Protein AF-A0A2P4S9R7-F1 (afdb_monomer_lite)

Organism: Bambusicola thoracicus (NCBI:txid9083)

Sequence (78 aa):
DGMKMVQSRAILCYIAGKYNLYGKDLKERAWIDMYVEGTTDLMGMIMALPFQAADVKEKNIALIIERATTRYFPVYEK

Secondary structure (DSSP, 8-state):
------SHHHHHHHHHHHTT-S-SSHHHHHHHHHHHHHHHHHHHHHHHGGGS-HHHHHHHHHHHHHHIIIIIGGGT--

Structure (mmCIF, N/CA/C/O backbone):
data_AF-A0A2P4S9R7-F1
#
_entry.id   AF-A0A2P4S9R7-F1
#
loop_
_atom_site.group_PDB
_atom_site.id
_atom_site.type_symbol
_atom_site.label_atom_id
_atom_site.label_alt_id
_atom_site.label_comp_id
_atom_site.label_asym_id
_atom_site.label_entity_id
_atom_site.label_seq_id
_atom_site.pdbx_PDB_ins_code
_atom_site.Cartn_x
_atom_site.Cartn_y
_atom_site.Cartn_z
_atom_site.occupancy
_atom_site.B_iso_or_equiv
_atom_site.auth_seq_id
_atom_site.auth_comp_id
_atom_site.auth_asym_id
_atom_site.auth_atom_id
_atom_site.pdbx_PDB_model_num
ATOM 1 N N . ASP A 1 1 ? -1.819 -5.537 -23.444 1.00 93.81 1 ASP A N 1
ATOM 2 C CA . ASP A 1 1 ? -1.082 -6.810 -23.618 1.00 93.81 1 ASP A CA 1
ATOM 3 C C . ASP A 1 1 ? -2.020 -8.019 -23.693 1.00 93.81 1 ASP A C 1
ATOM 5 O O . ASP A 1 1 ? -1.566 -9.140 -23.554 1.00 93.81 1 ASP A O 1
ATOM 9 N N . GLY A 1 2 ? -3.332 -7.839 -23.917 1.00 96.62 2 GLY A N 1
ATOM 10 C CA . GLY A 1 2 ? -4.269 -8.962 -24.104 1.00 96.62 2 GLY A CA 1
ATOM 11 C C . GLY A 1 2 ? -4.514 -9.858 -22.878 1.00 96.62 2 GLY A C 1
ATOM 12 O O . GLY A 1 2 ? -5.320 -10.779 -22.957 1.00 96.62 2 GLY A O 1
ATOM 13 N N . MET A 1 3 ? -3.854 -9.597 -21.746 1.00 97.00 3 MET A N 1
ATOM 14 C CA . MET A 1 3 ? -3.970 -10.405 -20.533 1.00 97.00 3 MET A CA 1
ATOM 15 C C . MET A 1 3 ? -5.284 -10.157 -19.786 1.00 97.00 3 MET A C 1
ATOM 17 O O . MET A 1 3 ? -5.720 -9.017 -19.630 1.00 97.00 3 MET A O 1
ATOM 21 N N . LYS A 1 4 ? -5.868 -11.230 -19.245 1.00 97.25 4 LYS A N 1
ATOM 22 C CA . LYS A 1 4 ? -7.013 -11.191 -18.324 1.00 97.25 4 LYS A CA 1
ATOM 23 C C . LYS A 1 4 ? -6.513 -11.380 -16.893 1.00 97.25 4 LYS A C 1
ATOM 25 O O . LYS A 1 4 ? -6.483 -12.496 -16.385 1.00 97.25 4 LYS A O 1
ATOM 30 N N . MET A 1 5 ? -6.050 -10.298 -16.279 1.00 96.62 5 MET A N 1
ATOM 31 C CA . MET A 1 5 ? -5.487 -10.335 -14.929 1.00 96.62 5 MET A CA 1
ATOM 32 C C . MET A 1 5 ? -6.572 -10.163 -13.864 1.00 96.62 5 MET A C 1
ATOM 34 O O . MET A 1 5 ? -7.507 -9.384 -14.032 1.00 96.62 5 MET A O 1
ATOM 38 N N . VAL A 1 6 ? -6.408 -10.878 -12.756 1.00 95.62 6 VAL A N 1
ATOM 39 C CA . VAL A 1 6 ? -7.203 -10.760 -11.527 1.00 95.62 6 VAL A CA 1
ATOM 40 C C . VAL A 1 6 ? -6.254 -10.467 -10.362 1.00 95.62 6 VAL A C 1
ATOM 42 O O . VAL A 1 6 ? -5.042 -10.565 -10.538 1.00 95.62 6 VAL A O 1
ATOM 45 N N . GLN A 1 7 ? -6.796 -10.140 -9.185 1.00 97.56 7 GLN A N 1
ATOM 46 C CA . GLN A 1 7 ? -6.063 -9.656 -8.005 1.00 97.56 7 GLN A CA 1
ATOM 47 C C . GLN A 1 7 ? -5.420 -8.274 -8.190 1.00 97.56 7 GLN A C 1
ATOM 49 O O . GLN A 1 7 ? -4.503 -8.082 -8.989 1.00 97.56 7 GLN A O 1
ATOM 54 N N . SER A 1 8 ? -5.861 -7.309 -7.379 1.00 96.31 8 SER A N 1
ATOM 55 C CA . SER A 1 8 ? -5.427 -5.909 -7.463 1.00 96.31 8 SER A CA 1
ATOM 56 C C . SER A 1 8 ? -3.907 -5.763 -7.379 1.00 96.31 8 SER A C 1
ATOM 58 O O . SER A 1 8 ? -3.325 -5.033 -8.176 1.00 96.31 8 SER A O 1
ATOM 60 N N . ARG A 1 9 ? -3.237 -6.515 -6.491 1.00 96.50 9 ARG A N 1
ATOM 61 C CA . ARG A 1 9 ? -1.773 -6.457 -6.357 1.00 96.50 9 ARG A CA 1
ATOM 62 C C . ARG A 1 9 ? -1.055 -6.905 -7.627 1.00 96.50 9 ARG A C 1
ATOM 64 O O . ARG A 1 9 ? -0.142 -6.218 -8.064 1.00 96.50 9 ARG A O 1
ATOM 71 N N . ALA A 1 10 ? -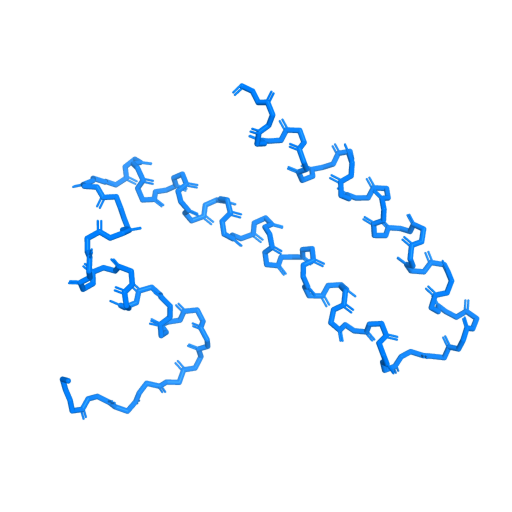1.490 -7.996 -8.258 1.00 97.25 10 ALA A N 1
ATOM 72 C CA . ALA A 1 10 ? -0.872 -8.479 -9.491 1.00 97.25 10 ALA A CA 1
ATOM 73 C C . ALA A 1 10 ? -1.004 -7.447 -10.624 1.00 97.25 10 ALA A C 1
ATOM 75 O O . ALA A 1 10 ? -0.030 -7.174 -11.326 1.00 97.25 10 ALA A O 1
ATOM 76 N N . ILE A 1 11 ? -2.183 -6.832 -10.760 1.00 98.31 11 ILE A N 1
ATOM 77 C CA . ILE A 1 11 ? -2.453 -5.783 -11.754 1.00 98.31 11 ILE A CA 1
ATOM 78 C C . ILE A 1 11 ? -1.566 -4.554 -11.504 1.00 98.31 11 ILE A C 1
ATOM 80 O O . ILE A 1 11 ? -0.925 -4.065 -12.434 1.00 98.31 11 ILE A O 1
ATOM 84 N N . LEU A 1 12 ? -1.479 -4.083 -10.255 1.00 98.19 12 LEU A N 1
ATOM 85 C CA . LEU A 1 12 ? -0.654 -2.931 -9.877 1.00 98.19 12 LEU A CA 1
ATOM 86 C C . LEU A 1 12 ? 0.837 -3.192 -10.117 1.00 98.19 12 LEU A C 1
ATOM 88 O O . LEU A 1 12 ? 1.506 -2.369 -10.735 1.00 98.19 12 LEU A O 1
ATOM 92 N N . CYS A 1 13 ? 1.342 -4.356 -9.704 1.00 97.31 13 CYS A N 1
ATOM 93 C CA . CYS A 1 13 ? 2.719 -4.785 -9.943 1.00 97.31 13 CYS A CA 1
ATOM 94 C C . CYS A 1 13 ? 3.060 -4.815 -11.436 1.00 97.31 13 CYS A C 1
ATOM 96 O O . CYS A 1 13 ? 4.131 -4.368 -11.847 1.00 97.31 13 CYS A O 1
ATOM 98 N N . TYR A 1 14 ? 2.143 -5.332 -12.253 1.00 98.00 14 TYR A N 1
ATOM 99 C CA . TYR A 1 14 ? 2.321 -5.388 -13.694 1.00 98.00 14 TYR A CA 1
ATOM 100 C C . TYR A 1 14 ? 2.389 -3.988 -14.321 1.00 98.00 14 TYR A C 1
ATOM 102 O O . TYR A 1 14 ? 3.303 -3.706 -15.094 1.00 98.00 14 TYR A O 1
ATOM 110 N N . ILE A 1 15 ? 1.462 -3.096 -13.956 1.00 98.38 15 ILE A N 1
ATOM 111 C CA . ILE A 1 15 ? 1.461 -1.704 -14.425 1.00 98.38 15 ILE A CA 1
ATOM 112 C C . ILE A 1 15 ? 2.752 -1.003 -13.979 1.00 98.38 15 ILE A C 1
ATOM 114 O O . ILE A 1 15 ? 3.429 -0.397 -14.80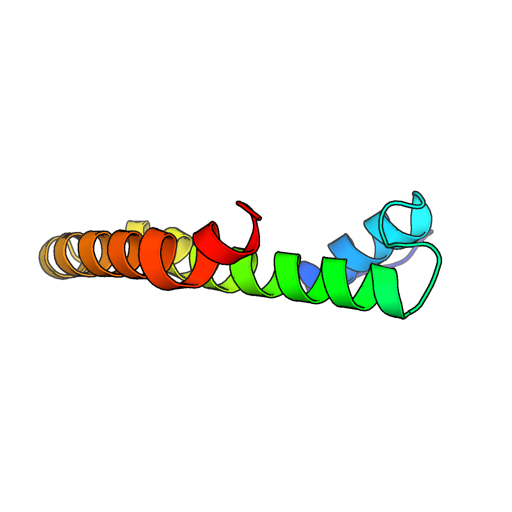6 1.00 98.38 15 ILE A O 1
ATOM 118 N N . ALA A 1 16 ? 3.143 -1.138 -12.710 1.00 98.31 16 ALA A N 1
ATOM 119 C CA . ALA A 1 16 ? 4.359 -0.524 -12.189 1.00 98.31 16 ALA A CA 1
ATOM 120 C C . ALA A 1 16 ? 5.610 -1.003 -12.942 1.00 98.31 16 ALA A C 1
ATOM 122 O O . ALA A 1 16 ? 6.431 -0.185 -13.349 1.00 98.31 16 ALA A O 1
ATOM 123 N N . GLY A 1 17 ? 5.735 -2.309 -13.197 1.00 97.75 17 GLY A N 1
ATOM 124 C CA . GLY A 1 17 ? 6.845 -2.859 -13.978 1.00 97.75 17 GLY A CA 1
ATOM 125 C C . GLY A 1 17 ? 6.844 -2.367 -15.426 1.00 97.75 17 GLY A C 1
ATOM 126 O O . GLY A 1 17 ? 7.873 -1.926 -15.930 1.00 97.75 17 GLY A O 1
ATOM 127 N N . LYS A 1 18 ? 5.678 -2.371 -16.083 1.00 98.00 18 LYS A N 1
ATOM 128 C CA . LYS A 1 18 ? 5.532 -1.946 -17.482 1.00 98.00 18 LYS A CA 1
ATOM 129 C C . LYS A 1 18 ? 5.937 -0.488 -17.712 1.00 98.00 18 LYS A C 1
ATOM 131 O O . LYS A 1 18 ? 6.453 -0.161 -18.778 1.00 98.00 18 LYS A O 1
ATOM 136 N N . TYR A 1 19 ? 5.686 0.378 -16.735 1.00 98.25 19 TYR A N 1
ATOM 137 C CA . TYR A 1 19 ? 5.951 1.813 -16.837 1.00 98.25 19 TYR A CA 1
ATOM 138 C C . TYR A 1 19 ? 7.188 2.265 -16.047 1.00 98.25 19 TYR A C 1
ATOM 140 O O . TYR A 1 19 ? 7.342 3.456 -15.800 1.00 98.25 19 TYR A O 1
ATOM 148 N N . ASN A 1 20 ? 8.093 1.343 -15.692 1.00 97.56 20 ASN A N 1
ATOM 149 C CA . ASN A 1 20 ? 9.350 1.631 -14.984 1.00 97.56 20 ASN A CA 1
ATOM 150 C C . ASN A 1 20 ? 9.164 2.340 -13.624 1.00 97.56 20 ASN A C 1
ATOM 152 O O . ASN A 1 20 ? 9.990 3.150 -13.214 1.00 97.56 20 ASN A O 1
ATOM 156 N N . LEU A 1 21 ? 8.084 2.016 -12.911 1.00 98.25 21 LEU A N 1
ATOM 157 C CA . LEU A 1 21 ? 7.740 2.539 -11.583 1.00 98.25 21 LEU A CA 1
ATOM 158 C C . LEU A 1 21 ? 8.002 1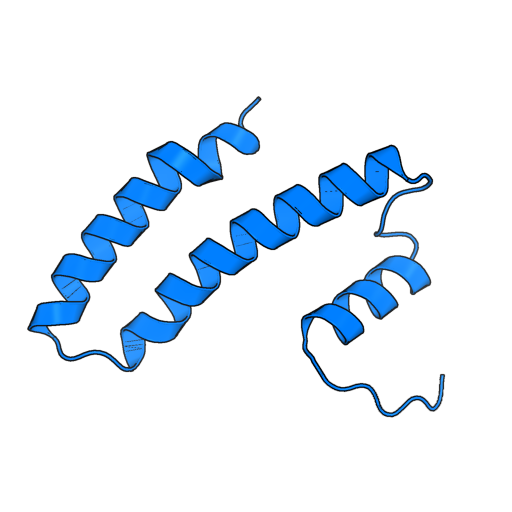.525 -10.454 1.00 98.25 21 LEU A C 1
ATOM 160 O O . LEU A 1 21 ? 7.550 1.732 -9.332 1.00 98.25 21 LEU A O 1
ATOM 164 N N . TYR A 1 22 ? 8.694 0.414 -10.735 1.00 97.94 22 TYR A N 1
ATOM 165 C CA . TYR A 1 22 ? 8.864 -0.701 -9.789 1.00 97.94 22 TYR A CA 1
ATOM 166 C C . TYR A 1 22 ? 10.327 -1.012 -9.425 1.00 97.94 22 TYR A C 1
ATOM 168 O O . TYR A 1 22 ? 10.667 -2.153 -9.112 1.00 97.94 22 TYR A O 1
ATOM 176 N N . GLY A 1 23 ? 11.180 0.014 -9.450 1.00 97.06 23 GLY A N 1
ATOM 177 C CA . GLY A 1 23 ? 12.605 -0.095 -9.131 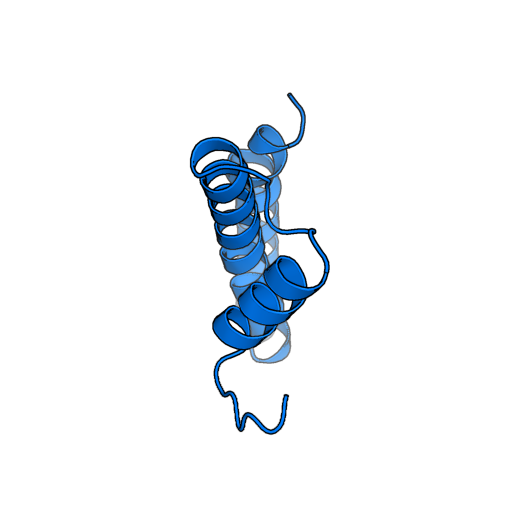1.00 97.06 23 GLY A CA 1
ATOM 178 C C . GLY A 1 23 ? 13.427 -0.714 -10.263 1.00 97.06 23 GLY A C 1
ATOM 179 O O . GLY A 1 23 ? 12.913 -1.451 -11.105 1.00 97.06 23 GLY A O 1
ATOM 180 N N . LYS A 1 24 ? 14.722 -0.391 -10.302 1.00 96.75 24 LYS A N 1
ATOM 181 C CA . LYS A 1 24 ? 15.651 -0.886 -11.335 1.00 96.75 24 LYS A CA 1
ATOM 182 C C . LYS A 1 24 ? 16.339 -2.200 -10.961 1.00 96.75 24 LYS A C 1
ATOM 184 O O . LYS A 1 24 ? 16.877 -2.886 -11.824 1.00 96.75 24 LYS A O 1
ATOM 189 N N . ASP A 1 25 ? 16.343 -2.531 -9.673 1.00 97.50 25 ASP A N 1
ATOM 190 C CA . ASP A 1 25 ? 16.993 -3.710 -9.118 1.00 97.50 25 ASP A CA 1
ATOM 191 C C . ASP A 1 25 ? 16.159 -4.329 -7.986 1.00 97.50 25 ASP A C 1
ATOM 193 O O . ASP A 1 25 ? 15.144 -3.784 -7.543 1.00 97.50 25 ASP A O 1
ATOM 197 N N . LEU A 1 26 ? 16.586 -5.506 -7.522 1.00 97.75 26 LEU A N 1
ATOM 198 C CA . LEU A 1 26 ? 15.889 -6.249 -6.474 1.00 97.75 26 LEU A CA 1
ATOM 199 C C . LEU A 1 26 ? 15.787 -5.458 -5.163 1.00 97.75 26 LEU A C 1
ATOM 201 O O . LEU A 1 26 ? 14.795 -5.593 -4.452 1.00 97.75 26 LEU A O 1
ATOM 205 N N . LYS A 1 27 ? 16.794 -4.641 -4.837 1.00 97.81 27 LYS A N 1
ATOM 206 C CA . LYS A 1 27 ? 16.824 -3.877 -3.589 1.00 97.81 27 LYS A CA 1
ATOM 207 C C . LYS A 1 27 ? 15.796 -2.753 -3.634 1.00 97.81 27 LYS A C 1
ATOM 209 O O . LYS A 1 27 ? 15.022 -2.615 -2.693 1.00 97.81 27 LYS A O 1
ATOM 214 N N . GLU A 1 28 ? 15.755 -1.980 -4.715 1.00 97.62 28 GLU A N 1
ATOM 215 C CA . GLU A 1 28 ? 14.744 -0.935 -4.910 1.00 97.62 28 GLU A CA 1
ATOM 216 C C . GLU A 1 28 ? 13.332 -1.522 -4.947 1.00 97.62 28 GLU A C 1
ATOM 218 O O . GLU A 1 28 ? 12.428 -1.008 -4.290 1.00 97.62 28 GLU A O 1
ATOM 223 N N . ARG A 1 29 ? 13.151 -2.649 -5.645 1.00 97.62 29 ARG A N 1
ATOM 224 C CA . ARG A 1 29 ? 11.868 -3.351 -5.681 1.00 97.62 29 ARG A CA 1
ATOM 225 C C . ARG A 1 29 ? 11.426 -3.828 -4.298 1.00 97.62 29 ARG A C 1
ATOM 227 O O . ARG A 1 29 ? 10.262 -3.655 -3.954 1.00 97.62 29 ARG A O 1
ATOM 234 N N . ALA A 1 30 ? 12.342 -4.372 -3.496 1.00 96.81 30 ALA A N 1
ATOM 235 C CA . ALA A 1 30 ? 12.047 -4.805 -2.132 1.00 96.81 30 ALA A CA 1
ATOM 236 C C . ALA A 1 30 ? 11.605 -3.638 -1.234 1.00 96.81 30 ALA A C 1
ATOM 238 O O . ALA A 1 30 ? 10.676 -3.801 -0.446 1.00 96.81 30 ALA A O 1
ATOM 239 N N . TRP A 1 31 ? 12.212 -2.454 -1.381 1.00 95.56 31 TRP A N 1
ATOM 240 C CA . TRP A 1 31 ? 11.752 -1.247 -0.686 1.00 95.56 31 TRP A CA 1
ATOM 241 C C . TRP A 1 31 ? 10.338 -0.849 -1.107 1.00 95.56 31 TRP A C 1
ATOM 243 O O . TRP A 1 31 ? 9.489 -0.635 -0.245 1.00 95.56 31 TRP A O 1
ATOM 253 N N . ILE A 1 32 ? 10.065 -0.807 -2.416 1.00 96.62 32 ILE A N 1
ATOM 254 C CA . ILE A 1 32 ? 8.728 -0.493 -2.941 1.00 96.62 32 ILE A CA 1
ATOM 255 C C . ILE A 1 32 ? 7.697 -1.490 -2.411 1.00 96.62 32 ILE A C 1
ATOM 257 O O . ILE A 1 32 ? 6.653 -1.077 -1.913 1.00 96.62 32 ILE A O 1
ATOM 261 N N . ASP A 1 33 ? 7.994 -2.788 -2.466 1.00 96.75 33 ASP A N 1
ATOM 262 C CA . ASP A 1 33 ? 7.100 -3.826 -1.958 1.00 96.75 33 ASP A CA 1
ATOM 263 C C . ASP A 1 33 ? 6.834 -3.666 -0.461 1.00 96.75 33 ASP A C 1
ATOM 265 O O . ASP A 1 33 ? 5.677 -3.695 -0.051 1.00 96.75 33 ASP A O 1
ATOM 269 N N . MET A 1 34 ? 7.862 -3.412 0.350 1.00 95.12 34 MET A N 1
ATOM 270 C CA . MET A 1 34 ? 7.695 -3.184 1.787 1.00 95.12 34 MET A CA 1
ATOM 271 C C . MET A 1 34 ? 6.780 -1.981 2.080 1.00 95.12 34 MET A C 1
ATOM 273 O O . MET A 1 34 ? 5.901 -2.070 2.939 1.00 95.12 34 MET A O 1
ATOM 277 N N . TYR A 1 35 ? 6.952 -0.869 1.359 1.00 93.94 35 TYR A N 1
ATOM 278 C CA . TYR A 1 35 ? 6.112 0.324 1.513 1.00 93.94 35 TYR A CA 1
ATOM 279 C C . TYR A 1 35 ? 4.663 0.084 1.055 1.00 93.94 35 TYR A C 1
ATOM 281 O O . TYR A 1 35 ? 3.709 0.500 1.719 1.00 93.94 35 TYR A O 1
ATOM 289 N N . VAL A 1 36 ? 4.475 -0.623 -0.062 1.00 95.44 36 VAL A N 1
ATOM 290 C CA . VAL A 1 36 ? 3.145 -0.966 -0.583 1.00 95.44 36 VAL A CA 1
ATOM 291 C C . VAL A 1 36 ? 2.413 -1.927 0.353 1.00 95.44 36 VAL A C 1
ATOM 293 O O . VAL A 1 36 ? 1.229 -1.722 0.610 1.00 95.44 36 VAL A O 1
ATOM 296 N N . GLU A 1 37 ? 3.081 -2.939 0.909 1.00 94.75 37 GLU A N 1
ATOM 297 C CA . GLU A 1 37 ? 2.461 -3.846 1.888 1.00 94.75 37 GLU A CA 1
ATOM 298 C C . GLU A 1 37 ? 2.045 -3.096 3.158 1.00 94.75 37 GLU A C 1
ATOM 300 O O . GLU A 1 37 ? 0.911 -3.229 3.615 1.00 94.75 37 GLU A O 1
ATOM 305 N N . GLY A 1 38 ? 2.920 -2.235 3.692 1.00 93.12 38 GLY A N 1
ATOM 306 C CA . GLY A 1 38 ? 2.607 -1.445 4.884 1.00 93.12 38 GLY A CA 1
ATOM 307 C C . GLY A 1 38 ? 1.390 -0.534 4.689 1.00 93.12 38 GLY A C 1
ATOM 308 O O . GLY A 1 38 ? 0.501 -0.479 5.539 1.00 93.12 38 GLY A O 1
ATOM 309 N N . THR A 1 39 ? 1.306 0.155 3.549 1.00 92.75 39 THR A N 1
ATOM 310 C CA . THR A 1 39 ? 0.118 0.960 3.215 1.00 92.75 39 THR A CA 1
ATOM 311 C C . THR A 1 39 ? -1.119 0.104 2.939 1.00 92.75 39 THR A C 1
ATOM 313 O O . THR A 1 39 ? -2.217 0.506 3.321 1.00 92.75 39 THR A O 1
ATOM 316 N N . THR A 1 40 ? -0.969 -1.077 2.333 1.00 95.56 40 THR A N 1
ATOM 317 C CA . THR A 1 40 ? -2.081 -2.002 2.049 1.00 95.56 40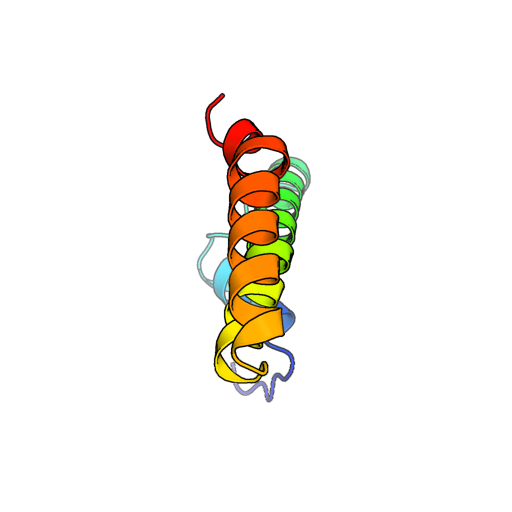 THR A CA 1
ATOM 318 C C . THR A 1 40 ? -2.738 -2.506 3.330 1.00 95.56 40 THR A C 1
ATOM 320 O O . THR A 1 40 ? -3.966 -2.487 3.416 1.00 95.56 40 THR A O 1
ATOM 323 N N . ASP A 1 41 ? -1.958 -2.868 4.350 1.00 94.56 41 ASP A N 1
ATOM 324 C CA . ASP A 1 41 ? -2.494 -3.254 5.661 1.00 94.56 41 ASP A CA 1
ATOM 325 C C . ASP A 1 41 ? -3.350 -2.135 6.277 1.00 94.56 41 ASP A C 1
ATOM 327 O O . ASP A 1 41 ? -4.461 -2.370 6.764 1.00 94.56 41 ASP A O 1
ATOM 331 N N . LEU A 1 42 ? -2.842 -0.896 6.245 1.00 95.06 42 LEU A N 1
ATOM 332 C CA . LEU A 1 42 ? -3.539 0.265 6.793 1.00 95.06 42 LEU A CA 1
ATOM 333 C C . LEU A 1 42 ? -4.824 0.576 6.015 1.00 95.06 42 LEU A C 1
ATOM 335 O O . LEU A 1 42 ? -5.884 0.764 6.616 1.00 95.06 42 LEU A O 1
ATOM 339 N N . MET A 1 43 ? -4.750 0.570 4.682 1.00 95.56 43 MET A N 1
ATOM 340 C CA . MET A 1 43 ? -5.911 0.756 3.811 1.00 95.56 43 MET A CA 1
ATOM 341 C C . MET A 1 43 ? -6.956 -0.340 4.019 1.00 95.56 43 MET A C 1
ATOM 343 O O . MET A 1 43 ? -8.140 -0.026 4.056 1.00 95.56 43 MET A O 1
ATOM 347 N N . GLY A 1 44 ? -6.551 -1.596 4.220 1.00 95.44 44 GLY A N 1
ATOM 348 C CA . GLY A 1 44 ? -7.468 -2.703 4.496 1.00 95.44 44 GLY A CA 1
ATOM 349 C C . GLY A 1 44 ? -8.308 -2.471 5.754 1.00 95.44 44 GLY A C 1
ATOM 350 O O . GLY A 1 44 ? -9.521 -2.689 5.738 1.00 95.44 44 GLY A O 1
ATOM 351 N N . MET A 1 45 ? -7.696 -1.944 6.821 1.00 94.50 45 MET A N 1
ATOM 352 C CA . MET A 1 45 ? -8.428 -1.563 8.035 1.00 94.50 45 MET A CA 1
ATOM 353 C C . MET A 1 45 ? -9.418 -0.419 7.771 1.00 94.50 45 MET A C 1
ATOM 355 O O . MET A 1 45 ? -10.560 -0.480 8.225 1.00 94.50 45 MET A O 1
ATOM 359 N N . ILE A 1 46 ? -9.017 0.596 6.998 1.00 95.62 46 ILE A N 1
ATOM 360 C CA . ILE A 1 46 ? -9.875 1.738 6.639 1.00 95.62 46 ILE A CA 1
ATOM 361 C C . ILE A 1 46 ? -11.048 1.297 5.752 1.00 95.62 46 ILE A C 1
ATOM 363 O O . ILE A 1 46 ? -12.185 1.704 5.984 1.00 95.62 46 ILE A O 1
ATOM 367 N N . MET A 1 47 ? -10.798 0.434 4.765 1.00 95.88 47 MET A N 1
ATOM 368 C CA . MET A 1 47 ? -11.810 -0.077 3.835 1.00 95.88 47 MET A CA 1
ATOM 369 C C . MET A 1 47 ? -12.910 -0.876 4.536 1.00 95.88 47 MET A C 1
ATOM 371 O O . MET A 1 47 ? -14.028 -0.925 4.033 1.00 95.88 47 MET A O 1
ATOM 375 N N . ALA A 1 48 ? -12.620 -1.482 5.690 1.00 93.88 48 ALA A N 1
ATOM 376 C CA . ALA A 1 48 ? -13.613 -2.204 6.478 1.00 93.88 48 ALA A CA 1
ATOM 377 C C . ALA A 1 48 ? -14.563 -1.274 7.258 1.00 93.88 48 ALA A C 1
ATOM 379 O O . ALA A 1 48 ? -15.681 -1.682 7.568 1.00 93.88 48 ALA A O 1
ATOM 380 N N . LEU A 1 49 ? -14.165 -0.028 7.555 1.00 94.31 49 LEU A N 1
ATOM 381 C CA . LEU A 1 49 ? -14.928 0.894 8.414 1.00 94.31 49 LEU A CA 1
ATOM 382 C C . LEU A 1 49 ? -16.375 1.159 7.958 1.00 94.31 49 LEU A C 1
ATOM 384 O O . LEU A 1 49 ? -17.249 1.221 8.825 1.00 94.31 49 LEU A O 1
ATOM 388 N N . PRO A 1 50 ? -16.687 1.333 6.656 1.00 94.50 50 PRO A N 1
ATOM 389 C CA . PRO A 1 50 ? -18.063 1.560 6.211 1.00 94.50 50 PRO A CA 1
ATOM 390 C C . PRO A 1 50 ? -18.996 0.366 6.449 1.00 94.50 50 PRO A C 1
ATOM 392 O O . PRO A 1 50 ? -20.209 0.544 6.444 1.00 94.50 50 PRO A O 1
ATOM 395 N N . PHE A 1 51 ? -18.445 -0.833 6.659 1.00 94.81 51 PHE A N 1
ATOM 396 C CA . PHE A 1 51 ? -19.197 -2.079 6.830 1.00 94.81 51 PHE A CA 1
ATOM 397 C C . PHE A 1 51 ? -19.377 -2.483 8.301 1.00 94.81 51 PHE A C 1
ATOM 399 O O . PHE A 1 51 ? -19.916 -3.550 8.587 1.00 94.81 51 PHE A O 1
ATOM 406 N N . GLN A 1 52 ? -18.907 -1.662 9.241 1.00 93.25 52 GLN A N 1
ATOM 407 C CA . GLN A 1 52 ? -18.947 -1.952 10.672 1.00 93.25 52 GLN A CA 1
ATOM 408 C C . GLN A 1 52 ? -20.129 -1.272 11.365 1.00 93.25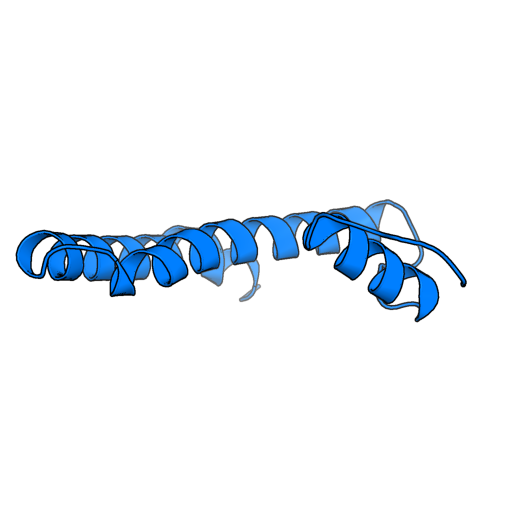 52 GLN A C 1
ATOM 410 O O . GLN A 1 52 ? -20.563 -0.188 10.971 1.00 93.25 52 GLN A O 1
ATOM 415 N N . ALA A 1 53 ? -20.615 -1.894 12.443 1.00 94.12 53 ALA A N 1
ATOM 416 C CA . ALA A 1 53 ? -21.562 -1.266 13.359 1.00 94.12 53 ALA A CA 1
ATOM 417 C C . ALA A 1 53 ? -20.942 -0.019 14.018 1.00 94.12 53 ALA A C 1
ATOM 419 O O . ALA A 1 53 ? -19.722 0.067 14.184 1.00 94.12 53 ALA A O 1
ATOM 420 N N . ALA A 1 54 ? -21.778 0.959 14.377 1.00 90.12 54 ALA A N 1
ATOM 421 C CA . ALA A 1 54 ? -21.328 2.276 14.832 1.00 90.12 54 ALA A CA 1
ATOM 422 C C . ALA A 1 54 ? -20.415 2.218 16.074 1.00 90.12 54 ALA A C 1
ATOM 424 O O . ALA A 1 54 ? -19.395 2.902 16.119 1.00 90.12 54 ALA A O 1
ATOM 425 N N . ASP A 1 55 ? -20.732 1.349 17.033 1.00 88.75 55 ASP A N 1
ATOM 426 C CA . ASP A 1 55 ? -19.977 1.139 18.274 1.00 88.75 55 ASP A CA 1
ATOM 427 C C . ASP A 1 55 ? -18.592 0.507 18.039 1.00 88.75 55 ASP A C 1
ATOM 429 O O . ASP A 1 55 ? -17.620 0.811 18.736 1.00 88.75 55 ASP A O 1
ATOM 433 N N . VAL A 1 56 ? -18.481 -0.359 17.029 1.00 91.94 56 VAL A N 1
ATOM 434 C CA . VAL A 1 56 ? -17.216 -0.989 16.621 1.00 91.94 56 VAL A CA 1
ATOM 435 C C . VAL A 1 56 ? -16.371 -0.016 15.797 1.00 91.94 56 VAL A C 1
ATOM 437 O O . VAL A 1 56 ? -15.145 0.015 15.924 1.00 91.94 56 VAL A O 1
ATOM 440 N N . LYS A 1 57 ? -17.023 0.817 14.982 1.00 92.25 57 LYS A N 1
ATOM 441 C CA . LYS A 1 57 ? -16.371 1.785 14.099 1.00 92.25 57 LYS A CA 1
ATOM 442 C C . LYS A 1 57 ? -15.533 2.802 14.874 1.00 92.25 57 LYS A C 1
ATOM 444 O O . LYS A 1 57 ? -14.386 3.028 14.500 1.00 92.25 57 LYS A O 1
ATOM 449 N N . GLU A 1 58 ? -16.053 3.380 15.957 1.00 90.50 58 GLU A N 1
ATOM 450 C CA . GLU A 1 58 ? -15.306 4.356 16.772 1.00 90.50 58 GLU A CA 1
ATOM 451 C C . GLU A 1 58 ? -14.026 3.755 17.373 1.00 90.50 58 GLU A C 1
ATOM 453 O O . GLU A 1 58 ? -12.947 4.341 17.264 1.00 90.50 58 GLU A O 1
ATOM 458 N N . LYS A 1 59 ? -14.118 2.538 17.927 1.00 91.88 59 LYS A N 1
ATOM 459 C CA . LYS A 1 59 ? -12.960 1.811 18.474 1.00 91.88 59 LYS A CA 1
ATOM 460 C C . LYS A 1 59 ? -11.920 1.504 17.396 1.00 91.88 59 LYS A C 1
ATOM 462 O O . LYS A 1 59 ? -10.723 1.670 17.625 1.00 91.88 59 LYS A O 1
ATOM 467 N N . ASN A 1 60 ? -12.367 1.090 16.212 1.00 93.94 60 ASN A N 1
ATOM 468 C CA . ASN A 1 60 ? -11.468 0.776 15.106 1.00 93.94 60 ASN A CA 1
ATOM 469 C C . ASN A 1 60 ? -10.808 2.019 14.510 1.00 93.94 60 ASN A C 1
ATOM 471 O O . ASN A 1 60 ? -9.650 1.937 14.114 1.00 93.94 60 ASN A O 1
ATOM 475 N N . ILE A 1 61 ? -11.482 3.172 14.493 1.00 95.81 61 ILE A N 1
ATOM 476 C CA . ILE A 1 61 ? -10.861 4.443 14.094 1.00 95.81 61 ILE A CA 1
ATOM 477 C C . ILE A 1 61 ? -9.690 4.777 15.025 1.00 95.81 61 ILE A C 1
ATOM 479 O O . ILE A 1 61 ? -8.603 5.078 14.535 1.00 95.81 61 ILE A O 1
ATOM 483 N N . ALA A 1 62 ? -9.876 4.671 16.344 1.00 94.94 62 ALA A N 1
ATOM 484 C CA . ALA A 1 62 ? -8.801 4.925 17.304 1.00 94.94 62 ALA A CA 1
ATOM 485 C C . ALA A 1 62 ? -7.600 3.984 17.084 1.00 94.94 62 ALA A C 1
ATOM 487 O O . ALA A 1 62 ? -6.463 4.447 17.005 1.00 94.94 62 ALA A O 1
ATOM 488 N N . LEU A 1 63 ? -7.856 2.685 16.884 1.00 94.94 63 LEU A N 1
ATOM 489 C CA . LEU A 1 63 ? -6.816 1.694 16.586 1.00 94.94 63 LEU A CA 1
ATOM 490 C C . LEU A 1 63 ? -6.092 1.970 15.255 1.00 94.94 63 LEU A C 1
ATOM 492 O O . LEU A 1 63 ? -4.881 1.780 15.152 1.00 94.94 63 LEU A O 1
ATOM 496 N N . ILE A 1 64 ? -6.817 2.402 14.220 1.00 96.31 64 ILE A N 1
ATOM 497 C CA . ILE A 1 64 ? -6.235 2.759 12.918 1.00 96.31 64 ILE A CA 1
ATOM 498 C C . ILE A 1 64 ? -5.298 3.954 13.066 1.00 96.31 64 ILE A C 1
ATOM 500 O O . ILE A 1 64 ? -4.192 3.911 12.531 1.00 96.31 64 ILE A O 1
ATOM 504 N N . ILE A 1 65 ? -5.711 4.989 13.804 1.00 96.38 65 ILE A N 1
ATOM 505 C CA . ILE A 1 65 ? -4.880 6.170 14.067 1.00 96.38 65 ILE A CA 1
ATOM 506 C C . ILE A 1 65 ? -3.612 5.766 14.821 1.00 96.38 65 ILE A C 1
ATOM 508 O O . ILE A 1 65 ? -2.519 6.142 14.405 1.00 96.38 65 ILE A O 1
ATOM 512 N N . GLU A 1 66 ? -3.739 4.962 15.880 1.00 96.06 66 GLU A N 1
ATOM 513 C CA . GLU A 1 66 ? -2.595 4.453 16.641 1.00 96.06 66 GLU A CA 1
ATOM 514 C C . GLU A 1 66 ? -1.619 3.687 15.738 1.00 96.06 66 GLU A C 1
ATOM 516 O O . GLU A 1 66 ? -0.424 3.981 15.714 1.00 96.06 66 GLU A O 1
ATOM 521 N N . ARG A 1 67 ? -2.107 2.725 14.945 1.00 94.50 67 ARG A N 1
ATOM 522 C CA . ARG A 1 67 ? -1.254 1.942 14.039 1.00 94.50 67 ARG A CA 1
ATOM 523 C C . ARG A 1 67 ? -0.619 2.809 12.953 1.00 94.50 67 ARG A C 1
ATOM 525 O O . ARG A 1 67 ? 0.545 2.593 12.618 1.00 94.50 67 ARG A O 1
ATOM 532 N N . ALA A 1 68 ? -1.353 3.777 12.406 1.00 94.88 68 ALA A N 1
ATOM 533 C CA . ALA A 1 68 ? -0.828 4.706 11.412 1.00 94.88 68 ALA A CA 1
ATOM 534 C C . ALA A 1 68 ? 0.383 5.470 11.961 1.00 94.88 68 ALA A C 1
ATOM 536 O O . ALA A 1 68 ? 1.441 5.440 11.341 1.00 94.88 68 ALA A O 1
ATOM 537 N N . THR A 1 69 ? 0.259 6.076 13.144 1.00 94.56 69 THR A N 1
ATOM 538 C CA . THR A 1 69 ? 1.291 6.958 13.711 1.00 94.56 69 THR A CA 1
ATOM 539 C C . THR A 1 69 ? 2.449 6.217 14.371 1.00 94.56 69 THR A C 1
ATOM 541 O O . THR A 1 69 ? 3.562 6.728 14.384 1.00 94.56 69 THR A O 1
ATOM 544 N N . THR A 1 70 ? 2.226 5.012 14.900 1.00 93.88 70 THR A N 1
ATOM 545 C CA . THR A 1 70 ? 3.267 4.267 15.634 1.00 93.88 70 THR A CA 1
ATOM 546 C C . THR A 1 70 ? 3.994 3.227 14.788 1.00 93.88 70 THR A C 1
ATOM 548 O O . THR A 1 70 ? 5.161 2.938 15.050 1.00 93.88 70 THR A O 1
ATOM 551 N N . ARG A 1 71 ? 3.329 2.651 13.776 1.00 90.56 71 ARG A N 1
ATOM 552 C CA . ARG A 1 71 ? 3.868 1.530 12.992 1.00 90.56 71 ARG A CA 1
ATOM 553 C C . ARG A 1 71 ? 4.164 1.896 11.545 1.00 90.56 71 ARG A C 1
ATOM 555 O O . ARG A 1 71 ? 5.219 1.515 11.047 1.00 90.56 71 ARG A O 1
ATOM 562 N N . TYR A 1 72 ? 3.241 2.569 10.859 1.00 92.06 72 TYR A N 1
ATOM 563 C CA . TYR A 1 72 ? 3.343 2.755 9.408 1.00 92.06 72 TYR A CA 1
ATOM 564 C C . TYR A 1 72 ? 4.042 4.063 9.022 1.00 92.06 72 TYR A C 1
ATOM 566 O O . TYR A 1 72 ? 5.034 4.021 8.303 1.00 92.06 72 TYR A O 1
ATOM 574 N N . PHE A 1 73 ? 3.578 5.216 9.508 1.00 92.31 73 PHE A N 1
ATOM 575 C CA . PHE A 1 73 ? 4.121 6.529 9.132 1.00 92.31 73 PHE A CA 1
ATOM 576 C C . PHE A 1 73 ? 5.606 6.731 9.463 1.00 92.31 73 PHE A C 1
ATOM 578 O O . PHE A 1 73 ? 6.322 7.206 8.579 1.00 92.31 73 PHE A O 1
ATOM 585 N N . PRO A 1 74 ? 6.132 6.267 10.617 1.00 92.94 74 PRO A N 1
ATOM 586 C CA . PRO A 1 74 ? 7.554 6.425 10.936 1.00 92.94 74 PRO A CA 1
ATOM 587 C C . PRO A 1 74 ? 8.516 5.771 9.930 1.00 92.94 74 PRO A C 1
ATOM 589 O O . PRO A 1 74 ? 9.712 6.058 9.932 1.00 92.94 74 PRO A O 1
ATOM 592 N N . VAL A 1 75 ? 8.025 4.863 9.081 1.00 88.88 75 VAL A N 1
ATOM 593 C CA . VAL A 1 75 ? 8.820 4.227 8.023 1.00 88.88 75 VAL A CA 1
ATOM 594 C C . VAL A 1 75 ? 9.070 5.179 6.842 1.00 88.88 75 VAL A C 1
ATOM 596 O O . VAL A 1 75 ? 10.087 5.025 6.166 1.00 88.88 75 VAL A O 1
ATOM 599 N N . TYR A 1 76 ? 8.188 6.157 6.604 1.00 83.88 76 TYR A N 1
ATOM 600 C CA . TYR A 1 76 ? 8.260 7.093 5.470 1.00 83.88 76 TYR A CA 1
ATOM 601 C C . TYR A 1 76 ? 8.895 8.446 5.819 1.00 83.88 76 TYR A C 1
ATOM 603 O O . TYR A 1 76 ? 9.278 9.184 4.919 1.00 83.88 76 TYR A O 1
ATOM 611 N N . GLU A 1 77 ? 8.993 8.779 7.105 1.00 82.19 77 GLU A N 1
ATOM 612 C CA . GLU A 1 77 ? 9.428 10.096 7.603 1.00 82.19 77 GLU A CA 1
ATOM 613 C C . GLU A 1 77 ? 10.937 10.172 7.919 1.00 82.19 77 GLU A C 1
ATOM 615 O O . GLU A 1 77 ? 11.373 11.071 8.638 1.00 82.19 77 GLU A O 1
ATOM 620 N N . LYS A 1 78 ? 11.738 9.223 7.418 1.00 59.03 78 LYS A N 1
ATOM 621 C CA . LYS A 1 78 ? 13.194 9.173 7.641 1.00 59.03 78 LYS A CA 1
ATOM 622 C C . LYS A 1 78 ? 13.999 9.929 6.596 1.00 59.03 78 LYS A C 1
ATOM 624 O O . LYS A 1 78 ? 13.691 9.780 5.394 1.00 59.03 78 LYS A O 1
#

InterPro domains:
  IPR003080 Glutathione S-transferase, alpha class [PR01266] (22-38)
  IPR003080 Glutathione S-transferase, alpha class [PR01266] (74-78)
  IPR004045 Glutathione S-transferase, N-terminal [PS50404] (1-23)
  IPR010987 Glutathione S-transferase, C-terminal-like [PS50405] (25-78)
  IPR036282 Glutathione S-transferase, C-terminal domain superfamily [SSF47616] (21-78)
  IPR050213 Glutathione S-transferase superfamily [PTHR11571] (1-78)

Foldseek 3Di:
DPDDDDDPVVVVCVVCVVVVNQDPDPVSNVLVVVLVVLVVVLVVLVVCLVVDDPVVNVVSVVVSVVCCVPPRVVVVPD

Radius of gyration: 15.99 Å; chains: 1; bounding box: 39×21×43 Å

pLDDT: mean 94.54, std 5.03, range [59.03, 98.38]